Protein AF-O18762-F1 (afdb_monomer_lite)

pLDDT: mean 83.76, std 11.04, range [51.53, 96.38]

InterPro domains:
  IPR000536 Nuclear hormone receptor, ligand-binding domain [PS51843] (1-64)
  IPR016355 Nuclear hormone receptor family 5-like [PTHR24086] (1-64)
  IPR035500 Nuclear hormone receptor-like domain superfamily [G3DSA:1.10.565.10] (1-64)
  IPR035500 Nuclear hormone receptor-like domain superfamily [SSF48508] (1-63)

Organism: Sus scrofa (NCBI:txid9823)

Sequence (64 aa):
LKFLILFSLDVKFLNNHSLVKDAQEKANAALLDYTLCHYPHCGDKFQQLLLCLVEVRALSMQAK

Foldseek 3Di:
DVLLLVLDLPPPDDPCSVVSVVSNVVVLVVLQVCCCVPVVVCNCPSVVVVVVSVVVVVVVVVVD

Structure (mmCIF, N/CA/C/O backbone):
data_AF-O18762-F1
#
_entry.id   AF-O18762-F1
#
loop_
_atom_site.group_PDB
_atom_site.id
_atom_site.type_symbol
_atom_site.label_atom_id
_atom_site.label_alt_id
_atom_site.label_comp_id
_atom_site.label_asym_id
_atom_site.label_entity_id
_atom_site.label_seq_id
_atom_site.pdbx_PDB_ins_code
_atom_site.Cartn_x
_atom_site.Cartn_y
_atom_site.Cartn_z
_atom_site.occupancy
_atom_site.B_iso_or_equiv
_atom_site.auth_seq_id
_atom_site.auth_comp_id
_atom_site.auth_asym_id
_atom_site.auth_atom_id
_atom_site.pdbx_PDB_model_num
ATOM 1 N N . LEU A 1 1 ? -4.866 3.392 -3.960 1.00 75.94 1 LEU A N 1
ATOM 2 C CA . LEU A 1 1 ? -4.731 4.143 -2.684 1.00 75.94 1 LEU A CA 1
ATOM 3 C C . LEU A 1 1 ? -6.001 4.139 -1.830 1.00 75.94 1 LEU A C 1
ATOM 5 O O . LEU A 1 1 ? -5.916 3.695 -0.697 1.00 75.94 1 LEU A O 1
ATOM 9 N N . LYS A 1 2 ? -7.179 4.538 -2.346 1.00 80.00 2 LYS A N 1
ATOM 10 C CA . LYS A 1 2 ? -8.455 4.540 -1.583 1.00 80.00 2 LYS A CA 1
ATOM 11 C C . LYS A 1 2 ? -8.763 3.214 -0.857 1.00 80.00 2 LYS A C 1
ATOM 13 O O . LYS A 1 2 ? -9.137 3.236 0.308 1.00 80.00 2 LYS A O 1
ATOM 18 N N . PHE A 1 3 ? -8.514 2.075 -1.509 1.00 76.88 3 PHE A N 1
ATOM 19 C CA . PHE A 1 3 ? -8.637 0.740 -0.903 1.00 76.88 3 PHE A CA 1
ATOM 20 C C . PHE A 1 3 ? -7.751 0.545 0.338 1.00 76.88 3 PHE A C 1
ATOM 22 O O . PHE A 1 3 ? -8.217 0.034 1.349 1.00 76.88 3 PHE A O 1
ATOM 29 N N . LEU A 1 4 ? -6.495 1.002 0.294 1.00 76.19 4 LEU A N 1
ATOM 30 C CA . LEU A 1 4 ? -5.576 0.889 1.428 1.00 76.19 4 LEU A CA 1
ATOM 31 C C . LEU A 1 4 ? -6.012 1.763 2.608 1.00 76.19 4 LEU A C 1
ATOM 33 O O . LEU A 1 4 ? -5.778 1.386 3.748 1.00 76.19 4 LEU A O 1
ATOM 37 N N . ILE A 1 5 ? -6.666 2.902 2.360 1.00 77.62 5 ILE A N 1
ATOM 38 C CA . ILE A 1 5 ? -7.241 3.762 3.410 1.00 77.62 5 ILE A CA 1
ATOM 39 C C . ILE A 1 5 ? -8.444 3.076 4.069 1.00 77.62 5 ILE A C 1
ATOM 41 O O . ILE A 1 5 ? -8.519 3.030 5.293 1.00 77.62 5 ILE A O 1
ATOM 45 N N . LEU A 1 6 ? -9.347 2.512 3.260 1.00 70.50 6 LEU A N 1
ATOM 46 C CA . LEU A 1 6 ? -10.579 1.867 3.721 1.00 70.50 6 LEU A CA 1
ATOM 47 C C . LEU A 1 6 ? -10.314 0.668 4.645 1.00 70.50 6 LEU A C 1
ATOM 49 O O . LEU A 1 6 ? -11.001 0.498 5.645 1.00 70.50 6 LEU A O 1
ATOM 53 N N . PHE A 1 7 ? -9.297 -0.136 4.332 1.00 64.88 7 PHE A N 1
ATOM 54 C CA . PHE A 1 7 ? -8.939 -1.342 5.086 1.00 64.88 7 PHE A CA 1
ATOM 55 C C . PHE A 1 7 ? -7.959 -1.088 6.243 1.00 64.88 7 PHE A C 1
ATOM 57 O O . PHE A 1 7 ? -7.216 -1.983 6.626 1.00 64.88 7 PHE A O 1
ATOM 64 N N . SER A 1 8 ? -7.933 0.122 6.812 1.00 67.12 8 SER A N 1
ATOM 65 C CA . SER A 1 8 ? -7.100 0.409 7.984 1.00 67.12 8 SER A CA 1
ATOM 66 C C . SER A 1 8 ? -7.356 -0.578 9.131 1.00 67.12 8 SER A C 1
ATOM 68 O O . SER A 1 8 ? -8.481 -0.690 9.613 1.00 67.12 8 SER A O 1
ATOM 70 N N . LEU A 1 9 ? -6.302 -1.247 9.606 1.00 61.41 9 LEU A N 1
ATOM 71 C CA . LEU A 1 9 ? -6.369 -2.215 10.708 1.00 61.41 9 LEU A CA 1
ATOM 72 C C . LEU A 1 9 ? -6.678 -1.585 12.082 1.00 61.41 9 LEU A C 1
ATOM 74 O O . LEU A 1 9 ? -7.023 -2.314 13.006 1.00 61.41 9 LEU A O 1
ATOM 78 N N . ASP A 1 10 ? -6.616 -0.255 12.216 1.00 63.88 10 ASP A N 1
ATOM 79 C CA . ASP A 1 10 ? -6.852 0.476 13.479 1.00 63.88 10 ASP A CA 1
ATOM 80 C C . ASP A 1 10 ? -8.323 0.536 13.937 1.00 63.88 10 ASP A C 1
ATOM 82 O O . ASP A 1 10 ? -8.667 1.192 14.925 1.00 63.88 10 ASP A O 1
ATOM 86 N N . VAL A 1 11 ? -9.235 -0.140 13.237 1.00 65.25 11 VAL A N 1
ATOM 87 C CA . VAL A 1 11 ? -10.637 -0.201 13.650 1.00 65.25 11 VAL A CA 1
ATOM 88 C C . VAL A 1 11 ? -10.778 -1.246 14.758 1.00 65.25 11 VAL A C 1
ATOM 90 O O . VAL A 1 11 ? -10.731 -2.447 14.502 1.00 65.25 11 VAL A O 1
ATOM 93 N N . LYS A 1 12 ? -10.993 -0.776 15.996 1.00 59.88 12 LYS A N 1
ATOM 94 C CA . LYS A 1 12 ? -11.040 -1.566 17.249 1.00 59.88 12 LYS A CA 1
ATOM 95 C C . LYS A 1 12 ? -12.063 -2.726 17.298 1.00 59.88 12 LYS A C 1
ATOM 97 O O . LYS A 1 12 ? -12.114 -3.421 18.304 1.00 59.88 12 LYS A O 1
ATOM 102 N N . PHE A 1 13 ? -12.863 -2.944 16.251 1.00 63.34 13 PHE A N 1
ATOM 103 C CA . PHE A 1 13 ? -13.952 -3.935 16.207 1.00 63.34 13 PHE A CA 1
ATOM 104 C C . PHE A 1 13 ? -14.066 -4.657 14.852 1.00 63.34 13 PHE A C 1
ATOM 106 O O . PHE A 1 13 ? -15.164 -4.924 14.363 1.00 63.34 13 PHE A O 1
ATOM 113 N N . LEU A 1 14 ? -12.943 -4.950 14.195 1.00 67.44 14 LEU A N 1
ATOM 114 C CA . LEU A 1 14 ? -12.959 -5.701 12.940 1.00 67.44 14 LEU A CA 1
ATOM 115 C C . LEU A 1 14 ? -13.150 -7.203 13.197 1.00 67.44 14 LEU A C 1
ATOM 117 O O . LEU A 1 14 ? -12.243 -7.898 13.631 1.00 67.44 14 LEU A O 1
ATOM 121 N N . ASN A 1 15 ? -14.327 -7.734 12.862 1.00 68.94 15 ASN A N 1
ATOM 122 C CA . ASN A 1 15 ? -14.655 -9.146 13.102 1.00 68.94 15 ASN A CA 1
ATOM 123 C C . ASN A 1 15 ? -13.719 -10.125 12.360 1.00 68.94 15 ASN A C 1
ATOM 125 O O . ASN A 1 15 ? -13.411 -11.199 12.862 1.00 68.94 15 ASN A O 1
ATOM 129 N N . ASN A 1 16 ? -13.245 -9.740 11.169 1.00 78.75 16 ASN A N 1
ATOM 130 C CA . ASN A 1 16 ? -12.448 -10.591 10.284 1.00 78.75 16 ASN A CA 1
ATOM 131 C C . ASN A 1 16 ? -11.073 -9.972 9.991 1.00 78.75 16 ASN A C 1
ATOM 133 O O . ASN A 1 16 ? -10.742 -9.692 8.837 1.00 78.75 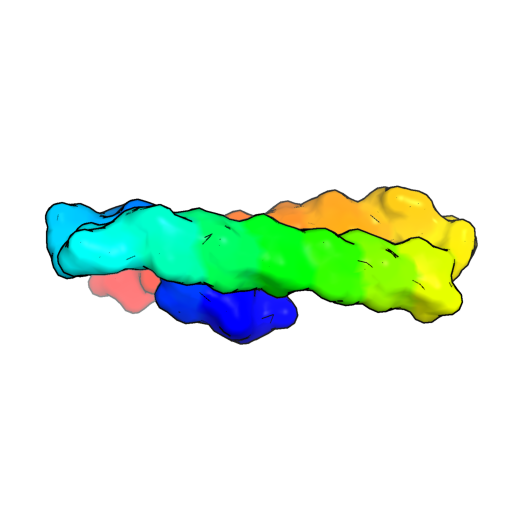16 ASN A O 1
ATOM 137 N N . HIS A 1 17 ? -10.261 -9.762 11.031 1.00 78.38 17 HIS A N 1
ATOM 138 C CA . HIS A 1 17 ? -8.905 -9.208 10.899 1.00 78.38 17 HIS A CA 1
ATOM 139 C C . HIS A 1 17 ? -8.043 -9.934 9.846 1.00 78.38 17 HIS A C 1
ATOM 141 O O . HIS A 1 17 ? -7.299 -9.274 9.125 1.00 78.38 1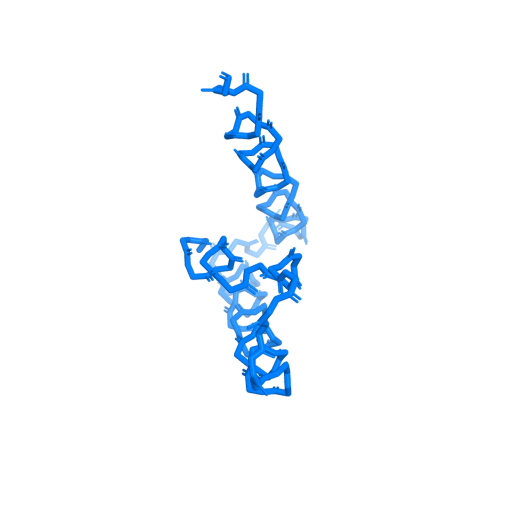7 HIS A O 1
ATOM 147 N N . SER A 1 18 ? -8.182 -11.259 9.696 1.00 84.19 18 SER A N 1
ATOM 148 C CA . SER A 1 18 ? -7.458 -12.031 8.670 1.00 84.19 18 SER A CA 1
ATOM 149 C C . SER A 1 18 ? -7.840 -11.621 7.247 1.00 84.19 18 SER A C 1
ATOM 151 O O . SER A 1 18 ? -6.963 -11.417 6.420 1.00 84.19 18 SER A O 1
ATOM 153 N N . LEU A 1 19 ? -9.133 -11.433 6.960 1.00 84.44 19 LEU A N 1
ATOM 154 C CA . LEU A 1 19 ? -9.581 -11.018 5.625 1.00 84.44 19 LEU A CA 1
ATOM 155 C C . LEU A 1 19 ? -9.102 -9.605 5.286 1.00 84.44 19 LEU A C 1
ATOM 157 O O . LEU A 1 19 ? -8.729 -9.333 4.148 1.00 84.44 19 LEU A O 1
ATOM 161 N N . VAL A 1 20 ? -9.101 -8.708 6.275 1.00 82.94 20 VAL A N 1
ATOM 162 C CA . VAL A 1 20 ? -8.592 -7.342 6.101 1.00 82.94 20 VAL A CA 1
ATOM 163 C C . VAL A 1 20 ? -7.091 -7.354 5.843 1.00 82.94 20 VAL A C 1
ATOM 165 O O . VAL A 1 20 ? -6.632 -6.665 4.935 1.00 82.94 20 VAL A O 1
ATOM 168 N N . LYS A 1 21 ? -6.337 -8.165 6.591 1.00 83.69 21 LYS A N 1
ATOM 169 C CA . LYS A 1 21 ? -4.899 -8.339 6.387 1.00 83.69 21 LYS A CA 1
ATOM 170 C C . LYS A 1 21 ? -4.598 -8.876 4.985 1.00 83.69 21 LYS A C 1
ATOM 172 O O . LYS A 1 21 ? -3.844 -8.235 4.259 1.00 83.69 21 LYS A O 1
ATOM 177 N N . ASP A 1 22 ? -5.256 -9.954 4.565 1.00 88.81 22 ASP A N 1
ATOM 178 C CA . ASP A 1 22 ? -5.074 -10.538 3.230 1.00 88.81 22 ASP A CA 1
ATOM 179 C C . ASP A 1 22 ? -5.420 -9.539 2.116 1.00 88.81 22 ASP A C 1
ATOM 181 O O . ASP A 1 22 ? -4.728 -9.446 1.100 1.00 88.81 22 ASP A O 1
ATOM 185 N N . ALA A 1 23 ? -6.497 -8.765 2.289 1.00 87.38 23 ALA A N 1
ATOM 186 C CA . ALA A 1 23 ? -6.881 -7.727 1.337 1.00 87.38 23 ALA A CA 1
ATOM 187 C C . ALA A 1 23 ? -5.839 -6.598 1.274 1.00 87.38 23 ALA A C 1
ATOM 189 O O . ALA A 1 23 ? -5.526 -6.106 0.187 1.00 87.38 23 ALA A O 1
ATOM 190 N N . GLN A 1 24 ? -5.278 -6.205 2.421 1.00 87.44 24 GLN A N 1
ATOM 191 C CA . GLN A 1 24 ? -4.231 -5.190 2.516 1.00 87.44 24 GLN A CA 1
ATOM 192 C C . GLN A 1 24 ? -2.933 -5.663 1.845 1.00 87.44 24 GLN A C 1
ATOM 194 O O . GLN A 1 24 ? -2.339 -4.909 1.076 1.00 87.44 24 GLN A O 1
ATOM 199 N N . GLU A 1 25 ? -2.526 -6.912 2.073 1.00 90.44 25 GLU A N 1
ATOM 200 C CA . GLU A 1 25 ? -1.351 -7.527 1.446 1.00 90.44 25 GLU A CA 1
ATOM 201 C C . GLU A 1 25 ? -1.505 -7.610 -0.076 1.00 90.44 25 GLU A C 1
ATOM 203 O O . GLU A 1 25 ? -0.627 -7.146 -0.804 1.00 90.44 25 GLU A O 1
ATOM 208 N N . LYS A 1 26 ? -2.655 -8.087 -0.572 1.00 92.81 26 LYS A N 1
ATOM 209 C CA . LYS A 1 26 ? -2.952 -8.136 -2.016 1.00 92.81 26 LYS A CA 1
ATOM 210 C C . LYS A 1 26 ? -2.942 -6.750 -2.656 1.00 92.81 26 LYS A C 1
ATOM 212 O O . LYS A 1 26 ? -2.397 -6.575 -3.743 1.00 92.81 26 LYS A O 1
ATOM 217 N N . ALA A 1 27 ? -3.524 -5.756 -1.987 1.00 90.94 27 ALA A N 1
ATOM 218 C CA . ALA A 1 27 ? -3.538 -4.385 -2.482 1.00 90.94 27 ALA A CA 1
ATOM 219 C C . ALA A 1 27 ? -2.134 -3.756 -2.500 1.00 90.94 27 ALA A C 1
ATOM 221 O O . ALA A 1 27 ? -1.818 -3.016 -3.430 1.00 90.94 27 ALA A O 1
ATOM 222 N N . ASN A 1 28 ? -1.293 -4.055 -1.505 1.00 92.06 28 ASN A N 1
ATOM 223 C CA . ASN A 1 28 ? 0.099 -3.605 -1.472 1.00 92.06 28 ASN A CA 1
ATOM 224 C C . ASN A 1 28 ? 0.937 -4.271 -2.570 1.00 92.06 28 ASN A C 1
ATOM 226 O O . ASN A 1 28 ? 1.669 -3.567 -3.257 1.00 92.06 28 ASN A O 1
ATOM 230 N N . ALA A 1 29 ? 0.787 -5.582 -2.783 1.00 95.06 29 ALA A N 1
ATOM 231 C CA . ALA A 1 29 ? 1.475 -6.299 -3.856 1.00 95.06 29 ALA A CA 1
ATOM 232 C C . ALA A 1 29 ? 1.101 -5.738 -5.237 1.00 95.06 29 ALA A C 1
ATOM 234 O O . ALA A 1 29 ? 1.976 -5.336 -5.997 1.00 95.06 29 ALA A O 1
ATOM 235 N N . ALA A 1 30 ? -0.198 -5.580 -5.514 1.00 95.31 30 ALA A N 1
ATOM 236 C CA . ALA A 1 30 ? -0.662 -5.009 -6.778 1.00 95.31 30 ALA A CA 1
ATOM 237 C 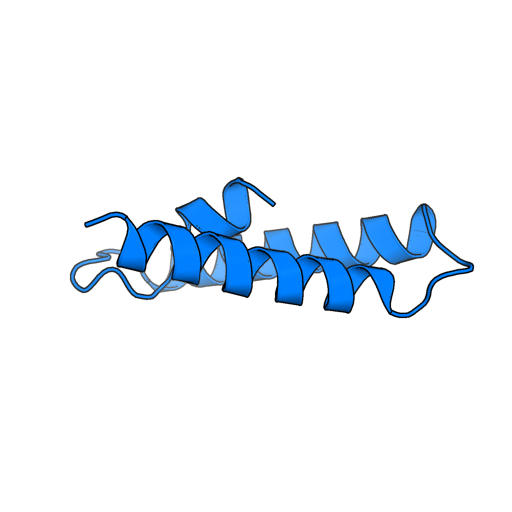C . ALA A 1 30 ? -0.177 -3.563 -6.991 1.00 95.31 30 ALA A C 1
ATOM 239 O O . ALA A 1 30 ? 0.116 -3.159 -8.115 1.00 95.31 30 ALA A O 1
ATOM 240 N N . LEU A 1 31 ? -0.087 -2.765 -5.919 1.00 94.44 31 LEU A N 1
ATOM 241 C CA . LEU A 1 31 ? 0.449 -1.408 -5.994 1.00 94.44 31 LEU A CA 1
ATOM 242 C C . LEU A 1 31 ? 1.959 -1.409 -6.272 1.00 94.44 31 LEU A C 1
ATOM 244 O O . LEU A 1 31 ? 2.410 -0.587 -7.066 1.00 94.44 31 LEU A O 1
ATOM 248 N N . LEU A 1 32 ? 2.721 -2.313 -5.650 1.00 95.25 32 LEU A N 1
ATOM 249 C CA . LEU A 1 32 ? 4.153 -2.465 -5.901 1.00 95.25 32 LEU A CA 1
ATOM 250 C C . LEU A 1 32 ? 4.404 -2.843 -7.363 1.00 95.25 32 LEU A C 1
ATOM 252 O O . LEU A 1 32 ? 5.130 -2.124 -8.051 1.00 95.25 32 LEU A O 1
ATOM 256 N N . ASP A 1 33 ? 3.730 -3.882 -7.856 1.00 96.38 33 ASP A N 1
ATOM 257 C CA . ASP A 1 33 ? 3.837 -4.329 -9.248 1.00 96.38 33 ASP A CA 1
ATOM 258 C C . ASP A 1 33 ? 3.503 -3.194 -10.219 1.00 96.38 33 ASP A C 1
ATOM 260 O O . ASP A 1 33 ? 4.271 -2.899 -11.135 1.00 96.38 33 ASP A O 1
ATOM 264 N N . TYR A 1 34 ? 2.407 -2.470 -9.968 1.00 95.88 34 TYR A N 1
ATOM 265 C CA . TYR A 1 34 ? 2.036 -1.307 -10.770 1.00 95.88 34 TYR A CA 1
ATOM 266 C C . TYR A 1 34 ? 3.145 -0.248 -10.782 1.00 95.88 34 TYR A C 1
ATOM 268 O O . TYR A 1 34 ? 3.481 0.293 -11.836 1.00 95.88 34 TYR A O 1
ATOM 276 N N . THR A 1 35 ? 3.746 0.057 -9.628 1.00 95.88 35 THR A N 1
ATOM 277 C CA . THR A 1 35 ? 4.823 1.052 -9.583 1.00 95.88 35 THR A CA 1
ATOM 278 C C . THR A 1 35 ? 6.081 0.609 -10.320 1.00 95.88 35 THR A C 1
ATOM 280 O O . THR A 1 35 ? 6.680 1.432 -11.007 1.00 95.88 35 THR A O 1
ATOM 283 N N . LEU A 1 36 ? 6.433 -0.675 -10.256 1.00 94.31 36 LEU A N 1
ATOM 284 C CA . LEU A 1 36 ? 7.579 -1.229 -10.976 1.00 94.31 36 LEU A CA 1
ATOM 285 C C . LEU A 1 36 ? 7.354 -1.217 -12.493 1.00 94.31 36 LEU A C 1
ATOM 287 O O . LEU A 1 36 ? 8.251 -0.840 -13.244 1.00 94.31 36 LEU A O 1
ATOM 291 N N . CYS A 1 37 ? 6.150 -1.573 -12.949 1.00 95.38 37 CYS A N 1
ATOM 292 C CA . CYS A 1 37 ? 5.819 -1.605 -14.373 1.00 95.38 37 CYS A CA 1
ATOM 293 C C . CYS A 1 37 ? 5.658 -0.208 -14.989 1.00 95.38 37 CYS A C 1
ATOM 295 O O . CYS A 1 37 ? 6.070 0.011 -16.126 1.00 95.38 37 CYS A O 1
ATOM 297 N N . HIS A 1 38 ? 5.046 0.734 -14.268 1.00 94.69 38 HIS A N 1
ATOM 298 C CA . HIS A 1 38 ? 4.649 2.032 -14.828 1.00 94.69 38 HIS A CA 1
ATOM 299 C C . HIS A 1 38 ? 5.576 3.193 -14.446 1.00 94.69 38 HIS A C 1
ATOM 301 O O . HIS A 1 38 ? 5.528 4.241 -15.090 1.00 94.69 38 HIS A O 1
ATOM 307 N N . TYR A 1 39 ? 6.432 3.024 -13.434 1.00 94.38 39 TYR A N 1
ATOM 308 C CA . TYR A 1 39 ? 7.419 4.025 -13.014 1.00 94.38 39 TYR A CA 1
ATOM 309 C C . TYR A 1 39 ? 8.825 3.417 -12.861 1.00 94.38 39 TYR A C 1
ATOM 311 O O . TYR A 1 39 ? 9.459 3.599 -11.820 1.00 94.38 39 TYR A O 1
ATOM 319 N N . PRO A 1 40 ? 9.373 2.745 -13.892 1.00 91.00 40 PRO A N 1
ATOM 320 C CA . PRO A 1 40 ? 10.653 2.034 -13.788 1.00 91.00 40 PRO A CA 1
ATOM 321 C C . PRO A 1 40 ? 11.845 2.950 -13.458 1.00 91.00 40 PRO A C 1
ATOM 323 O O . PRO A 1 40 ? 12.859 2.493 -12.940 1.00 91.00 40 PRO A O 1
ATOM 326 N N . HIS A 1 41 ? 11.729 4.254 -13.726 1.00 94.75 41 HIS A N 1
ATOM 327 C CA . HIS A 1 41 ? 12.761 5.256 -13.432 1.00 94.75 41 HIS A CA 1
ATOM 328 C C . HIS A 1 41 ? 12.674 5.844 -12.013 1.00 94.75 41 HIS A C 1
ATOM 330 O O . HIS A 1 41 ? 13.519 6.647 -11.631 1.00 94.75 41 HIS A O 1
ATOM 336 N N . CYS A 1 42 ? 11.653 5.476 -11.236 1.00 90.19 42 CYS A N 1
ATOM 337 C CA . CYS A 1 42 ? 11.382 6.005 -9.901 1.00 90.19 42 CYS A CA 1
ATOM 338 C C . CYS A 1 42 ? 11.210 4.825 -8.935 1.00 90.19 42 CYS A C 1
ATOM 340 O O . CYS A 1 42 ? 10.093 4.441 -8.588 1.00 90.19 42 CYS A O 1
ATOM 342 N N . GLY A 1 43 ? 12.332 4.221 -8.530 1.00 84.81 43 GLY A N 1
ATOM 343 C CA . GLY A 1 43 ? 12.343 3.002 -7.708 1.00 84.81 43 GLY A CA 1
ATOM 344 C C . GLY A 1 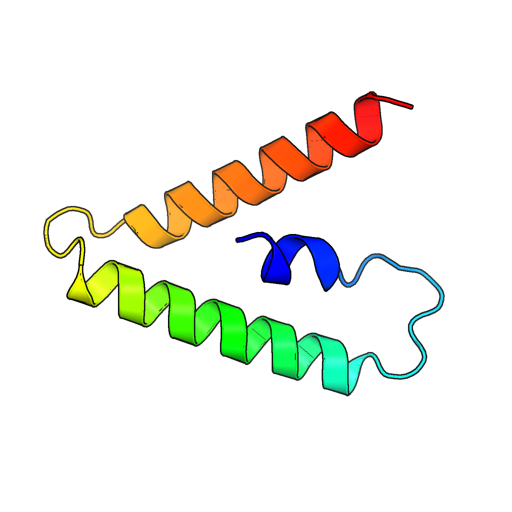43 ? 11.713 3.161 -6.319 1.00 84.81 43 GLY A C 1
ATOM 345 O O . GLY A 1 43 ? 11.326 2.178 -5.697 1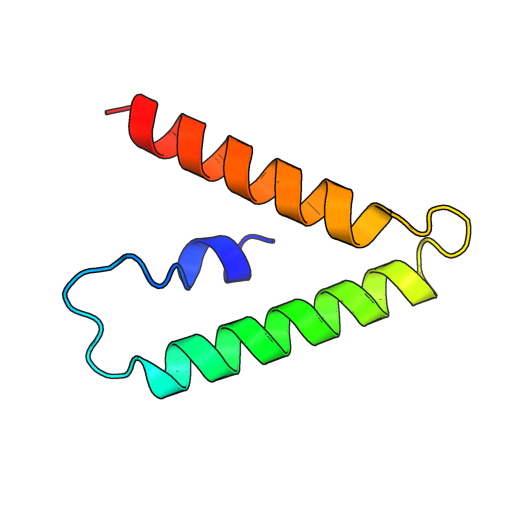.00 84.81 43 GLY A O 1
ATOM 346 N N . ASP A 1 44 ? 11.549 4.393 -5.846 1.00 93.75 44 ASP A N 1
ATOM 347 C CA . ASP A 1 44 ? 10.930 4.744 -4.569 1.00 93.75 44 ASP A CA 1
ATOM 348 C C . ASP A 1 44 ? 9.448 5.139 -4.695 1.00 93.75 44 ASP A C 1
ATOM 350 O O . ASP A 1 44 ? 8.808 5.458 -3.688 1.00 93.75 44 ASP A O 1
ATOM 354 N N . LYS A 1 45 ? 8.856 5.090 -5.901 1.00 94.50 45 LYS A N 1
ATOM 355 C CA . LYS A 1 45 ? 7.475 5.542 -6.138 1.00 94.50 45 LYS A CA 1
ATOM 356 C C . LYS A 1 45 ? 6.471 4.857 -5.217 1.00 94.50 45 LYS A C 1
ATOM 358 O O . LYS A 1 45 ? 5.576 5.512 -4.689 1.00 94.50 45 LYS A O 1
ATOM 363 N N . PHE A 1 46 ? 6.632 3.553 -5.000 1.00 94.12 46 PHE A N 1
ATOM 364 C CA . PHE A 1 46 ? 5.814 2.792 -4.059 1.00 94.12 46 PHE A CA 1
ATOM 365 C C . PHE A 1 46 ? 5.852 3.402 -2.653 1.00 94.12 46 PHE A C 1
ATOM 367 O O . PHE A 1 46 ? 4.812 3.686 -2.060 1.00 94.12 46 PHE A O 1
ATOM 374 N N . GLN A 1 47 ? 7.055 3.675 -2.151 1.00 94.00 47 GLN A N 1
ATOM 375 C CA . GLN A 1 47 ? 7.280 4.198 -0.810 1.00 94.00 47 GLN A CA 1
ATOM 376 C C . GLN A 1 47 ? 6.751 5.630 -0.663 1.00 94.00 47 GLN A C 1
ATOM 378 O O . GLN A 1 47 ? 6.085 5.931 0.325 1.00 94.00 47 GLN A O 1
ATOM 383 N N . GLN A 1 48 ? 6.940 6.484 -1.674 1.00 94.88 48 GLN A N 1
ATOM 384 C CA . GLN A 1 48 ? 6.351 7.828 -1.710 1.00 94.88 48 GLN A CA 1
ATOM 385 C C . GLN A 1 48 ? 4.817 7.786 -1.615 1.00 94.88 48 GLN A C 1
ATOM 387 O O . GLN A 1 48 ? 4.208 8.572 -0.889 1.00 94.88 48 GLN A O 1
ATOM 392 N N . LEU A 1 49 ? 4.171 6.851 -2.323 1.00 93.31 49 LEU A N 1
ATOM 393 C CA . LEU A 1 49 ? 2.718 6.690 -2.263 1.00 93.31 49 LEU A CA 1
ATOM 394 C C . LEU A 1 49 ? 2.247 6.190 -0.890 1.00 93.31 49 LEU A C 1
ATOM 396 O O . LEU A 1 49 ? 1.194 6.624 -0.422 1.00 93.31 49 LEU A O 1
ATOM 400 N N . LEU A 1 50 ? 3.016 5.320 -0.228 1.00 91.00 50 LEU A N 1
ATOM 401 C CA . LEU A 1 50 ? 2.733 4.901 1.147 1.00 91.00 50 LEU A CA 1
ATOM 402 C C . LEU A 1 50 ? 2.876 6.057 2.148 1.00 91.00 50 LEU A C 1
ATOM 404 O O . LEU A 1 50 ? 2.034 6.189 3.032 1.00 91.00 50 LEU A O 1
ATOM 408 N N . LEU A 1 51 ? 3.879 6.924 1.995 1.00 91.19 51 LEU A N 1
ATOM 409 C CA . LEU A 1 51 ? 4.036 8.116 2.838 1.00 91.19 51 LEU A CA 1
ATOM 410 C C . LEU A 1 51 ? 2.849 9.072 2.681 1.00 91.19 51 LEU A C 1
ATOM 412 O O . LEU A 1 51 ? 2.242 9.469 3.674 1.00 91.19 51 LEU A O 1
ATOM 416 N N . CYS A 1 52 ? 2.431 9.336 1.442 1.00 90.44 52 CYS A N 1
ATOM 417 C CA . CYS A 1 52 ? 1.249 10.152 1.161 1.00 90.44 52 CYS A CA 1
ATOM 418 C C . CYS A 1 52 ? -0.024 9.574 1.818 1.00 90.44 52 CYS A C 1
ATOM 420 O O . CYS A 1 52 ? -0.864 10.314 2.329 1.00 90.44 52 CYS A O 1
ATOM 422 N N . LEU A 1 53 ? -0.169 8.243 1.874 1.00 86.81 53 LEU A N 1
ATOM 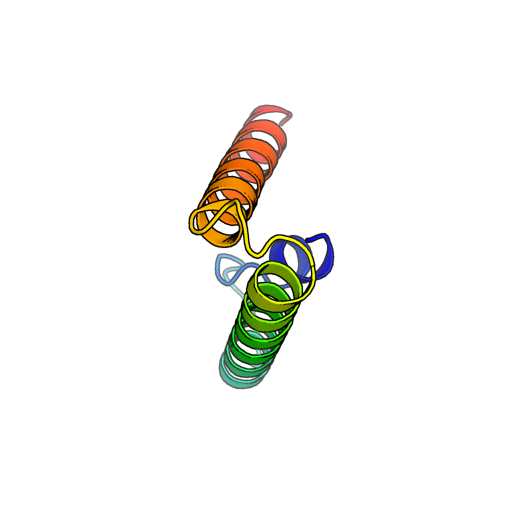423 C CA . LEU A 1 53 ? -1.282 7.605 2.588 1.00 86.81 53 LEU A CA 1
ATOM 424 C C . LEU A 1 53 ? -1.267 7.890 4.095 1.00 86.81 53 LEU A C 1
ATOM 426 O O . LEU A 1 53 ? -2.334 8.084 4.680 1.00 86.81 53 LEU A O 1
ATOM 430 N N . VAL A 1 54 ? -0.088 7.889 4.722 1.00 84.50 54 VAL A N 1
ATOM 431 C CA . VAL A 1 54 ? 0.064 8.206 6.150 1.00 84.50 54 VAL A CA 1
ATOM 432 C C . VAL A 1 54 ? -0.321 9.660 6.412 1.00 84.50 54 VAL A C 1
ATOM 434 O O . VAL A 1 54 ? -1.098 9.925 7.328 1.00 84.50 54 VAL A O 1
ATOM 437 N N . GLU A 1 55 ? 0.136 10.586 5.571 1.00 87.19 55 GLU A N 1
ATOM 438 C CA . GLU A 1 55 ? -0.191 12.013 5.675 1.00 87.19 55 GLU A CA 1
ATOM 439 C C . GLU A 1 55 ? -1.695 12.269 5.532 1.00 87.19 55 GLU A C 1
ATOM 441 O O . GLU A 1 55 ? -2.297 12.934 6.375 1.00 87.19 55 GLU A O 1
ATOM 446 N N . VAL A 1 56 ? -2.339 11.680 4.518 1.00 85.50 56 VAL A N 1
ATOM 447 C CA . VAL A 1 56 ? -3.790 11.815 4.305 1.00 85.50 56 VAL A CA 1
ATOM 448 C C . VAL A 1 56 ? -4.581 11.293 5.509 1.00 85.50 56 VAL A C 1
ATOM 450 O O . VAL A 1 56 ? -5.570 11.905 5.917 1.00 85.50 56 VAL A O 1
ATOM 453 N N . ARG A 1 57 ? -4.145 10.184 6.119 1.00 81.62 57 ARG A N 1
ATOM 454 C CA . ARG A 1 57 ? -4.767 9.652 7.341 1.00 81.62 57 ARG A CA 1
ATOM 455 C C . ARG A 1 57 ? -4.568 10.584 8.532 1.00 81.62 57 ARG A C 1
ATOM 457 O O . ARG A 1 57 ? -5.522 10.818 9.269 1.00 81.62 57 ARG A O 1
ATOM 464 N N . ALA A 1 58 ? -3.365 11.126 8.710 1.00 82.94 58 ALA A N 1
ATOM 465 C CA . ALA A 1 58 ? -3.068 12.071 9.781 1.00 82.94 58 ALA A CA 1
ATOM 466 C C . ALA A 1 58 ? -3.947 13.327 9.677 1.00 82.94 58 ALA A C 1
ATOM 468 O O . ALA A 1 58 ? -4.585 13.706 10.658 1.00 82.94 58 ALA A O 1
ATOM 469 N N . LEU A 1 59 ? -4.070 13.902 8.477 1.00 84.44 59 LEU A N 1
ATOM 470 C CA . LEU A 1 59 ? -4.952 15.040 8.202 1.00 84.44 59 LEU A CA 1
ATOM 471 C C . LEU A 1 59 ? -6.420 14.712 8.504 1.00 84.44 59 LEU A C 1
ATOM 473 O O . LEU A 1 59 ? -7.110 15.494 9.151 1.00 84.44 59 LEU A O 1
ATOM 477 N N . SER A 1 60 ? -6.893 13.527 8.104 1.00 79.31 60 SER A N 1
ATOM 478 C CA . SER A 1 60 ? -8.264 13.092 8.394 1.00 79.31 60 SER A CA 1
ATOM 479 C C . SER A 1 60 ? -8.545 12.922 9.891 1.00 79.31 60 SER A C 1
ATOM 481 O O . SER A 1 60 ? -9.693 13.085 10.298 1.00 79.31 60 SER A O 1
ATOM 483 N N . MET A 1 61 ? -7.547 12.564 10.704 1.00 79.00 61 MET A N 1
ATOM 484 C CA . MET A 1 61 ? -7.702 12.472 12.160 1.00 79.00 61 MET A CA 1
ATOM 485 C C . MET A 1 61 ? -7.700 13.845 12.838 1.00 79.00 61 MET A C 1
ATOM 487 O O . MET A 1 61 ? -8.369 14.003 13.854 1.00 79.00 61 MET A O 1
ATOM 491 N N . GLN A 1 62 ? -6.962 14.812 12.284 1.00 78.12 62 GLN A N 1
ATOM 492 C CA . GLN A 1 62 ? -6.886 16.190 12.783 1.00 78.12 62 GLN A CA 1
ATOM 493 C C . GLN A 1 62 ? -8.093 17.044 12.382 1.00 78.12 62 GLN A C 1
ATOM 495 O O . GLN A 1 62 ? -8.384 18.027 13.046 1.00 78.12 62 GLN A O 1
ATOM 500 N N . ALA A 1 63 ? -8.811 16.673 11.319 1.00 73.12 63 ALA A N 1
ATOM 501 C CA . ALA A 1 63 ? -10.041 17.337 10.881 1.00 73.12 63 ALA A CA 1
ATOM 502 C C . ALA A 1 63 ? -11.278 17.019 11.761 1.00 73.12 63 ALA A C 1
ATOM 504 O O . ALA A 1 63 ? -12.409 17.202 11.309 1.00 73.12 63 ALA A O 1
ATOM 505 N N . LYS A 1 64 ? -11.068 16.504 12.979 1.00 51.53 64 LYS A N 1
ATOM 506 C CA . LYS A 1 64 ? -12.093 16.273 14.008 1.00 51.53 64 LYS A CA 1
ATOM 507 C C . LYS A 1 64 ? -12.139 17.433 14.990 1.00 51.53 64 LYS A C 1
ATOM 509 O O . LYS A 1 64 ? -13.259 17.701 15.471 1.00 51.53 64 LYS A O 1
#

Secondary structure (DSSP, 8-state):
-HHHHHT-TT-TT-TTHHHHHHHHHHHHHHHHHHHHHH-TT-TTHHHHHHHHHHHHHHHHHHT-

Radius of gyration: 13.39 Å; chains: 1; bounding box: 27×29×32 Å